Protein AF-A0A5R2MVZ6-F1 (afdb_monomer)

Mean predicted aligned error: 2.54 Å

Radius of gyration: 13.87 Å; Cα contacts (8 Å, |Δi|>4): 234; chains: 1; bounding box: 30×32×35 Å

Foldseek 3Di:
DPPCCVVVVFDEKEFQADPPPDPNSLPDAFAWEDDPPGTATFDKTFFIWCLQPGQWYFHWHADDNVVRNVRIDTDIDGCPDPQKDWPDFDDDPDPRVTTTTMIGGGD

Nearest PDB structures (foldseek):
  4l1f-assembly1_A  TM=9.877E-01  e=6.848E-13  Acidaminococcus fermentans DSM 20731
  5lnx-assembly2_H  TM=9.859E-01  e=9.210E-13  Bacillus subtilis subsp. subtilis str. 168
  5lnx-assembly1_B  TM=9.858E-01  e=1.480E-12  Bacillus subtilis subsp. subtilis str. 168
  3pfd-assembly1_A  TM=9.842E-01  e=3.041E-11  Mycolicibacterium thermoresistibile
  2jif-assembly1_B  TM=9.760E-01  e=6.570E-11  Homo sapiens

pLDDT: mean 96.6, std 2.67, range [78.5, 98.62]

Sequence (107 aa):
YLPPLCSGEHVGALAMSEPGAGSDVVSLKLRADKRNDRYVLNGTKMWITNGPDAETLVVYAKTDPERQSRGITAFIVEKAMPGFSVAQKLDKLGMRGSNTGELVFSD

Structure (mmCIF, N/CA/C/O backbone):
data_AF-A0A5R2MVZ6-F1
#
_entry.id   AF-A0A5R2MVZ6-F1
#
loop_
_atom_site.group_PDB
_atom_site.id
_atom_site.type_symbol
_atom_site.label_atom_id
_atom_site.label_alt_id
_atom_site.label_comp_id
_atom_site.label_asym_id
_atom_site.label_entity_id
_atom_site.label_seq_id
_atom_site.pdbx_PDB_ins_code
_atom_site.Cartn_x
_atom_site.Cartn_y
_atom_site.Cartn_z
_atom_site.occupancy
_atom_site.B_iso_or_equiv
_atom_site.auth_seq_id
_atom_site.auth_comp_id
_atom_site.auth_asym_id
_atom_site.auth_atom_id
_atom_site.pdbx_PDB_model_num
ATOM 1 N N . TYR A 1 1 ? 0.882 -15.620 -0.772 1.00 93.44 1 TYR A N 1
ATOM 2 C CA . TYR A 1 1 ? 1.546 -14.352 -1.138 1.00 93.44 1 TYR A CA 1
ATOM 3 C C . TYR A 1 1 ? 3.037 -14.501 -1.433 1.00 93.44 1 TYR A C 1
ATOM 5 O O . TYR A 1 1 ? 3.438 -14.127 -2.521 1.00 93.44 1 TYR A O 1
ATOM 13 N N . LEU A 1 2 ? 3.870 -15.026 -0.518 1.00 97.06 2 LEU A N 1
ATOM 14 C CA . LEU A 1 2 ? 5.337 -14.905 -0.638 1.00 97.06 2 LEU A CA 1
ATOM 15 C C . LEU A 1 2 ? 5.990 -15.571 -1.867 1.00 97.06 2 LEU A C 1
ATOM 17 O O . LEU A 1 2 ? 6.778 -14.884 -2.504 1.00 97.06 2 LEU A O 1
ATOM 21 N N . PRO A 1 3 ? 5.707 -16.834 -2.250 1.00 98.19 3 PRO A N 1
ATOM 22 C CA . PRO A 1 3 ? 6.441 -17.450 -3.361 1.00 98.19 3 PRO A CA 1
ATOM 23 C C . PRO A 1 3 ? 6.286 -16.710 -4.709 1.00 98.19 3 PRO A C 1
ATOM 25 O O . PRO A 1 3 ? 7.319 -16.405 -5.306 1.00 98.19 3 PRO A O 1
ATOM 28 N N . PRO A 1 4 ? 5.071 -16.302 -5.147 1.00 97.31 4 PRO A N 1
ATOM 29 C CA . PRO A 1 4 ? 4.910 -15.464 -6.342 1.00 97.31 4 PRO A CA 1
ATOM 30 C C . PRO A 1 4 ? 5.646 -14.120 -6.249 1.00 97.31 4 PRO A C 1
ATOM 32 O O . PRO A 1 4 ? 6.330 -13.737 -7.194 1.00 97.31 4 PRO A O 1
ATOM 35 N N . LEU A 1 5 ? 5.597 -13.450 -5.088 1.00 97.94 5 LEU A N 1
ATOM 36 C CA . LEU A 1 5 ? 6.324 -12.193 -4.849 1.00 97.94 5 LEU A CA 1
ATOM 37 C C . LEU A 1 5 ? 7.850 -12.374 -4.919 1.00 97.94 5 LEU A C 1
ATOM 39 O O . LEU A 1 5 ? 8.547 -11.528 -5.468 1.00 97.94 5 LEU A O 1
ATOM 43 N N . CYS A 1 6 ? 8.384 -13.473 -4.379 1.00 98.25 6 CYS A N 1
ATOM 44 C CA . CYS A 1 6 ? 9.816 -13.776 -4.425 1.00 98.25 6 CYS A CA 1
ATOM 45 C C . CYS A 1 6 ? 10.292 -14.158 -5.832 1.00 98.25 6 CYS A C 1
ATOM 47 O O . CYS A 1 6 ? 11.435 -13.878 -6.180 1.00 98.25 6 CYS A O 1
ATOM 49 N N . SER A 1 7 ? 9.434 -14.804 -6.626 1.00 98.31 7 SER A N 1
ATOM 50 C CA . SER A 1 7 ? 9.747 -15.192 -8.008 1.00 98.31 7 SER A CA 1
ATOM 51 C C . SER A 1 7 ? 9.668 -14.033 -9.010 1.00 98.31 7 SER A C 1
ATOM 53 O O . SER A 1 7 ? 10.242 -14.130 -10.091 1.00 98.31 7 SER A O 1
ATOM 55 N N . GLY A 1 8 ? 8.966 -12.948 -8.661 1.00 97.06 8 GLY A N 1
ATOM 56 C CA . GLY A 1 8 ? 8.680 -11.828 -9.560 1.00 97.06 8 GLY A CA 1
ATOM 57 C C . GLY A 1 8 ? 7.463 -12.036 -10.467 1.00 97.06 8 GLY A C 1
ATOM 58 O O . GLY A 1 8 ? 7.161 -11.153 -11.262 1.00 97.06 8 GLY A O 1
ATOM 59 N N . GLU A 1 9 ? 6.753 -13.163 -10.342 1.00 97.69 9 GLU A N 1
ATOM 60 C CA . GLU A 1 9 ? 5.465 -13.389 -11.013 1.00 97.69 9 GLU A CA 1
ATOM 61 C C . GLU A 1 9 ? 4.419 -12.358 -10.570 1.00 97.69 9 GLU A C 1
ATOM 63 O O . GLU A 1 9 ? 3.650 -11.870 -11.391 1.00 97.69 9 GLU A O 1
ATOM 68 N N . HIS A 1 10 ? 4.418 -12.005 -9.279 1.00 97.81 10 HIS A N 1
ATOM 69 C CA . HIS A 1 10 ? 3.590 -10.937 -8.724 1.00 97.81 10 HIS A CA 1
ATOM 70 C C . HIS A 1 10 ? 4.452 -9.764 -8.263 1.00 97.81 10 HIS A C 1
ATOM 72 O O . HIS A 1 10 ? 5.528 -9.936 -7.683 1.00 97.81 10 HIS A O 1
ATOM 78 N N . VAL A 1 11 ? 3.913 -8.564 -8.423 1.00 97.88 11 VAL A N 1
ATOM 79 C CA . VAL A 1 11 ? 4.449 -7.314 -7.909 1.00 97.88 11 VAL A CA 1
ATOM 80 C C . VAL A 1 11 ? 3.727 -6.935 -6.615 1.00 97.88 11 VAL A C 1
ATOM 82 O O . VAL A 1 11 ? 2.502 -6.993 -6.493 1.00 97.88 11 VAL A O 1
ATOM 85 N N . GLY A 1 12 ? 4.514 -6.527 -5.620 1.00 98.12 12 GLY A N 1
ATOM 86 C CA . GLY A 1 12 ? 4.016 -5.996 -4.356 1.00 98.12 12 GLY A CA 1
ATOM 87 C C . GLY A 1 12 ? 3.963 -4.467 -4.333 1.00 98.12 12 GLY A C 1
ATOM 88 O O . GLY A 1 12 ? 4.790 -3.797 -4.960 1.00 98.12 12 GLY A O 1
ATOM 89 N N . ALA A 1 13 ? 3.044 -3.916 -3.539 1.00 98.44 13 ALA A N 1
ATOM 90 C CA . ALA A 1 13 ? 3.029 -2.498 -3.178 1.00 98.44 13 ALA A CA 1
ATOM 91 C C . ALA A 1 13 ? 2.820 -2.286 -1.670 1.00 98.44 13 ALA A C 1
ATOM 93 O O . ALA A 1 13 ? 2.211 -3.103 -0.978 1.00 98.44 13 ALA A O 1
ATOM 94 N N . LEU A 1 14 ? 3.309 -1.152 -1.168 1.00 98.38 14 LEU A N 1
ATOM 95 C CA . LEU A 1 14 ? 3.106 -0.690 0.205 1.00 98.38 14 LEU A CA 1
ATOM 96 C C . LEU A 1 14 ? 2.287 0.602 0.172 1.00 98.38 14 LEU A C 1
ATOM 98 O O . LEU A 1 14 ? 2.741 1.610 -0.367 1.00 98.38 14 LEU A O 1
ATOM 102 N N . ALA A 1 15 ? 1.091 0.580 0.752 1.00 98.06 15 ALA A N 1
ATOM 103 C CA . ALA A 1 15 ? 0.136 1.674 0.702 1.00 98.06 15 ALA A CA 1
ATOM 104 C C . ALA A 1 15 ? -0.069 2.306 2.086 1.00 98.06 15 ALA A C 1
ATOM 106 O O . ALA A 1 15 ? -0.877 1.849 2.898 1.00 98.06 15 ALA A O 1
ATOM 107 N N . MET A 1 16 ? 0.678 3.381 2.348 1.00 96.62 16 MET A N 1
ATOM 108 C CA . MET A 1 16 ? 0.665 4.089 3.632 1.00 96.62 16 MET A CA 1
ATOM 109 C C . MET A 1 16 ? 0.249 5.553 3.480 1.00 96.62 16 MET A C 1
ATOM 111 O O . MET A 1 16 ? -0.716 5.966 4.124 1.00 96.62 16 MET A O 1
ATOM 115 N N . SER A 1 17 ? 0.921 6.296 2.599 1.00 97.44 17 SER A N 1
ATOM 116 C CA . SER A 1 17 ? 0.727 7.736 2.415 1.00 97.44 17 SER A CA 1
ATOM 117 C C . SER A 1 17 ? -0.635 8.110 1.825 1.00 97.44 17 SER A C 1
ATOM 119 O O . SER A 1 17 ? -1.215 7.395 1.005 1.00 97.44 17 SER A O 1
ATOM 121 N N . GLU A 1 18 ? -1.124 9.280 2.223 1.00 97.56 18 GLU A N 1
ATOM 122 C CA . GLU A 1 18 ? -2.384 9.886 1.781 1.00 97.56 18 GLU A CA 1
ATOM 123 C C . GLU A 1 18 ? -2.155 11.356 1.403 1.00 97.56 18 GLU A C 1
ATOM 125 O O . GLU A 1 18 ? -1.150 11.934 1.825 1.00 97.56 18 GLU A O 1
ATOM 130 N N . PRO A 1 19 ? -3.077 12.014 0.669 1.00 93.94 19 PRO A N 1
ATOM 131 C CA . PRO A 1 19 ? -2.920 13.426 0.307 1.00 93.94 19 PRO A CA 1
ATOM 132 C C . PRO A 1 19 ? -2.660 14.354 1.506 1.00 93.94 19 PRO A C 1
ATOM 134 O O . PRO A 1 19 ? -1.926 15.328 1.378 1.00 93.94 19 PRO A O 1
ATOM 137 N N . GLY A 1 20 ? -3.236 14.037 2.673 1.00 92.69 20 GLY A N 1
ATOM 138 C CA . GLY A 1 20 ? -3.054 14.787 3.921 1.00 92.69 20 GLY A CA 1
ATOM 139 C C . GLY A 1 20 ? -2.097 14.154 4.937 1.00 92.69 20 GLY A C 1
ATOM 140 O O . GLY A 1 20 ? -1.940 14.713 6.017 1.00 92.69 20 GLY A O 1
ATOM 141 N N . ALA A 1 21 ? -1.485 13.004 4.632 1.00 94.12 21 ALA A N 1
ATOM 142 C CA . ALA A 1 21 ? -0.637 12.259 5.566 1.00 94.12 21 ALA A CA 1
ATOM 143 C C . ALA A 1 21 ? 0.580 11.666 4.835 1.00 94.12 21 ALA A C 1
ATOM 145 O O . ALA A 1 21 ? 0.517 10.575 4.267 1.00 94.12 21 ALA A O 1
ATOM 146 N N . GLY A 1 22 ? 1.682 12.424 4.826 1.00 91.81 22 GLY A N 1
ATOM 147 C CA . GLY A 1 22 ? 2.974 12.027 4.251 1.00 91.81 22 GLY A CA 1
ATOM 148 C C . GLY A 1 22 ? 4.044 11.851 5.326 1.00 91.81 22 GLY A C 1
ATOM 149 O O . GLY A 1 22 ? 4.405 10.731 5.655 1.00 91.81 22 GLY A O 1
ATOM 150 N N . SER A 1 23 ? 4.530 12.956 5.901 1.00 94.25 23 SER A N 1
ATOM 151 C CA . SER A 1 23 ? 5.475 12.913 7.030 1.00 94.25 23 SER A CA 1
ATOM 152 C C . SER A 1 23 ? 4.789 12.497 8.334 1.00 94.25 23 SER A C 1
ATOM 154 O O . SER A 1 23 ? 5.326 11.693 9.091 1.00 94.25 23 SER A O 1
ATOM 156 N N . ASP A 1 24 ? 3.579 13.014 8.576 1.00 93.19 24 ASP A N 1
ATOM 157 C CA . ASP A 1 24 ? 2.716 12.586 9.679 1.00 93.19 24 ASP A CA 1
ATOM 158 C C . ASP A 1 24 ? 1.789 11.454 9.224 1.00 93.19 24 ASP A C 1
ATOM 160 O O . ASP A 1 24 ? 0.598 11.626 8.966 1.00 93.19 24 ASP A O 1
ATOM 164 N N . VAL A 1 25 ? 2.375 10.270 9.089 1.00 87.00 25 VAL A N 1
ATOM 165 C CA . VAL A 1 25 ? 1.666 9.047 8.692 1.00 87.00 25 VAL A CA 1
ATOM 166 C C . VAL A 1 25 ? 0.633 8.575 9.717 1.00 87.00 25 VAL A C 1
ATOM 168 O O . VAL A 1 25 ? -0.267 7.815 9.373 1.00 87.00 25 VAL A O 1
ATOM 171 N N . VAL A 1 26 ? 0.735 9.000 10.979 1.00 91.56 26 VAL A N 1
ATOM 172 C CA . VAL A 1 26 ? -0.192 8.573 12.040 1.00 91.56 26 VAL A CA 1
ATOM 173 C C . VAL A 1 26 ? -1.565 9.236 11.880 1.00 91.56 26 VAL A C 1
ATOM 175 O O . VAL A 1 26 ? -2.581 8.672 12.301 1.00 91.56 26 VAL A O 1
ATOM 178 N N . SER A 1 27 ? -1.599 10.388 11.208 1.00 93.50 27 SER A N 1
ATOM 179 C CA . SER A 1 27 ? -2.807 11.138 10.853 1.00 93.50 27 SER A CA 1
ATOM 180 C C . SER A 1 27 ? -3.519 10.630 9.592 1.00 93.50 27 SER A C 1
ATOM 182 O O . SER A 1 27 ? -4.434 11.296 9.101 1.00 93.50 27 SER A O 1
ATOM 184 N N . LEU A 1 28 ? -3.137 9.455 9.070 1.00 95.62 28 LEU A N 1
ATOM 185 C CA . LEU A 1 28 ? -3.859 8.790 7.981 1.00 95.62 28 LEU A CA 1
ATOM 186 C C . LEU A 1 28 ? -5.347 8.616 8.334 1.00 95.62 28 LEU A C 1
ATOM 188 O O . LEU A 1 28 ? -5.704 8.420 9.500 1.00 95.62 28 LEU A O 1
ATOM 192 N N . LYS A 1 29 ? -6.216 8.698 7.328 1.00 96.19 29 LYS A N 1
ATOM 193 C CA . LYS A 1 29 ? -7.677 8.730 7.462 1.00 96.19 29 LYS A CA 1
ATOM 194 C C . LYS A 1 29 ? -8.377 7.532 6.844 1.00 96.19 29 LYS A C 1
ATOM 196 O O . LYS A 1 29 ? -9.530 7.300 7.207 1.00 96.19 29 LYS A O 1
ATOM 201 N N . LEU A 1 30 ? -7.731 6.788 5.940 1.00 97.62 30 LEU A N 1
ATOM 202 C CA . LEU A 1 30 ? -8.329 5.586 5.363 1.00 97.62 30 LEU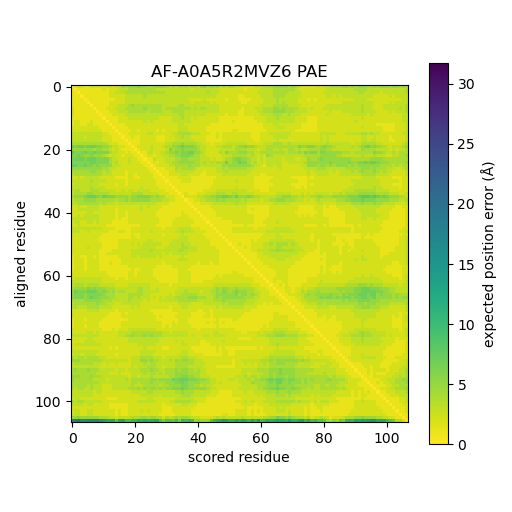 A CA 1
ATOM 203 C C . LEU A 1 30 ? -8.781 4.663 6.495 1.00 97.62 30 LEU A C 1
ATOM 205 O O . LEU A 1 30 ? -7.985 4.283 7.357 1.00 97.62 30 LEU A O 1
ATOM 209 N N . ARG A 1 31 ? -10.072 4.337 6.509 1.00 97.56 31 ARG A N 1
ATOM 210 C CA . ARG A 1 31 ? -10.726 3.646 7.619 1.00 97.56 31 ARG A CA 1
ATOM 211 C C . ARG A 1 31 ? -10.926 2.181 7.276 1.00 97.56 31 ARG A C 1
ATOM 213 O O . ARG A 1 31 ? -11.256 1.864 6.140 1.00 97.56 31 ARG A O 1
ATOM 220 N N . ALA A 1 32 ? -10.750 1.309 8.259 1.00 98.31 32 ALA A N 1
ATOM 221 C CA . ALA A 1 32 ? -11.078 -0.106 8.166 1.00 98.31 32 ALA A CA 1
ATOM 222 C C . ALA A 1 32 ? -12.103 -0.459 9.247 1.00 98.31 32 ALA A C 1
ATOM 224 O O . ALA A 1 32 ? -11.770 -0.570 10.427 1.00 98.31 32 ALA A O 1
ATOM 225 N N . ASP A 1 33 ? -13.353 -0.651 8.838 1.00 97.62 33 ASP A N 1
ATOM 226 C CA . ASP A 1 33 ? -14.451 -0.987 9.738 1.00 97.62 33 ASP A CA 1
ATOM 227 C C . ASP A 1 33 ? -14.671 -2.494 9.798 1.00 97.62 33 ASP A C 1
ATOM 229 O O . ASP A 1 33 ? -14.889 -3.144 8.774 1.00 97.62 33 ASP A O 1
ATOM 233 N N . LYS A 1 34 ? -14.664 -3.061 11.009 1.00 96.94 34 LYS A N 1
ATOM 234 C CA . LYS A 1 34 ? -14.992 -4.475 11.203 1.00 96.94 34 LYS A CA 1
ATOM 235 C C . LYS A 1 34 ? -16.488 -4.692 10.963 1.00 96.94 34 LYS A C 1
ATOM 237 O O . LYS A 1 34 ? -17.330 -4.092 11.630 1.00 96.94 34 LYS A O 1
ATOM 242 N N . ARG A 1 35 ? -16.823 -5.578 10.031 1.00 96.31 35 ARG A N 1
ATOM 243 C CA . ARG A 1 35 ? -18.183 -6.012 9.696 1.00 96.31 35 ARG A CA 1
ATOM 244 C C . ARG A 1 35 ? -18.225 -7.533 9.787 1.00 96.31 35 ARG A C 1
ATOM 246 O O . ARG A 1 35 ? -17.813 -8.213 8.857 1.00 96.31 35 ARG A O 1
ATOM 253 N N . ASN A 1 36 ? -18.725 -8.057 10.904 1.00 96.00 36 ASN A N 1
ATOM 254 C CA . ASN A 1 36 ? -18.756 -9.495 11.187 1.00 96.00 36 ASN A CA 1
ATOM 255 C C . ASN A 1 36 ? -17.354 -10.132 11.097 1.00 96.00 36 ASN A C 1
ATOM 257 O O . ASN A 1 36 ? -16.488 -9.857 11.933 1.00 96.00 36 ASN A O 1
ATOM 261 N N . ASP A 1 37 ? -17.150 -10.970 10.086 1.00 96.06 37 ASP A N 1
ATOM 262 C CA . ASP A 1 37 ? -15.952 -11.744 9.780 1.00 96.06 37 ASP A CA 1
ATOM 263 C C . ASP A 1 37 ? -14.978 -11.027 8.830 1.00 96.06 37 ASP A C 1
ATOM 265 O O . ASP A 1 37 ? -13.887 -11.536 8.585 1.00 96.06 37 ASP A O 1
ATOM 269 N N . ARG A 1 38 ? -15.324 -9.831 8.334 1.00 95.31 38 ARG A N 1
ATOM 270 C CA . ARG A 1 38 ? -14.496 -9.061 7.394 1.00 95.31 38 ARG A CA 1
ATOM 271 C C . ARG A 1 38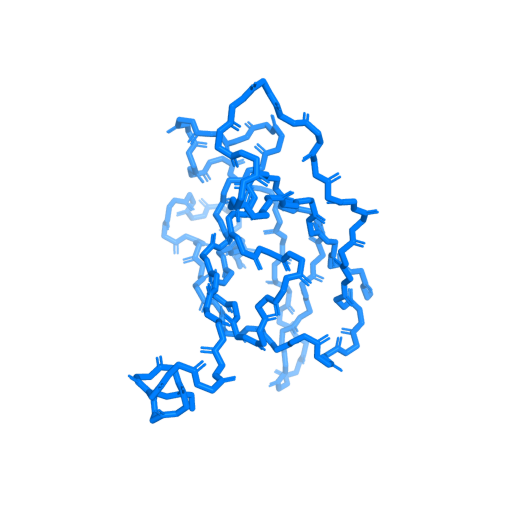 ? -14.234 -7.629 7.851 1.00 95.31 38 ARG A C 1
ATOM 273 O O . ARG A 1 38 ? -14.888 -7.107 8.754 1.00 95.31 38 ARG A O 1
ATOM 280 N N . TYR A 1 39 ? -13.275 -6.983 7.197 1.00 98.00 39 TYR A N 1
ATOM 281 C CA . TYR A 1 39 ? -13.050 -5.543 7.291 1.00 98.00 39 TYR A CA 1
ATOM 282 C C . TYR A 1 39 ? -13.448 -4.878 5.980 1.00 98.00 39 TYR A C 1
ATOM 284 O O . TYR A 1 39 ? -13.186 -5.420 4.911 1.00 98.00 39 TYR A O 1
ATOM 292 N N . VAL A 1 40 ? -14.068 -3.707 6.083 1.00 97.75 40 VAL A N 1
ATOM 293 C CA . VAL A 1 40 ? -14.410 -2.861 4.939 1.00 97.75 40 VAL A CA 1
ATOM 294 C C . VAL A 1 40 ? -13.510 -1.638 4.972 1.00 97.75 40 VAL A C 1
ATOM 296 O O . VAL A 1 40 ? -13.507 -0.903 5.963 1.00 97.75 40 VAL A O 1
ATOM 299 N N . LEU A 1 41 ? -12.723 -1.455 3.915 1.00 98.38 41 LEU A N 1
ATOM 300 C CA . LEU A 1 41 ? -11.786 -0.347 3.787 1.00 98.38 41 LEU A CA 1
ATOM 301 C C . LEU A 1 41 ? -12.423 0.764 2.956 1.00 98.38 41 LEU A C 1
ATOM 303 O O . LEU A 1 41 ? -12.904 0.508 1.859 1.00 98.38 41 LEU A O 1
ATOM 307 N N . ASN A 1 42 ? -12.387 1.991 3.468 1.00 98.25 42 ASN A N 1
ATOM 308 C CA . ASN A 1 42 ? -12.940 3.158 2.791 1.00 98.25 42 ASN A CA 1
ATOM 309 C C . ASN A 1 42 ? -11.972 4.342 2.852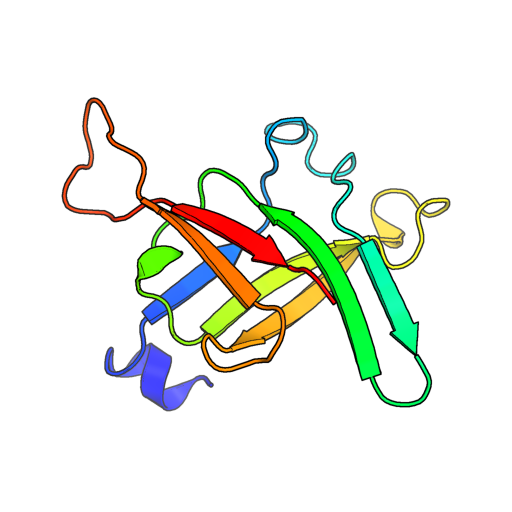 1.00 98.25 42 ASN A C 1
ATOM 311 O O . ASN A 1 42 ? -11.528 4.750 3.932 1.00 98.25 42 ASN A O 1
ATOM 315 N N . GLY A 1 43 ? -11.658 4.902 1.685 1.00 97.69 43 GLY A N 1
ATOM 316 C CA . GLY A 1 43 ? -10.777 6.055 1.529 1.00 97.69 43 GLY A CA 1
ATOM 317 C C . GLY A 1 43 ? -9.825 5.915 0.348 1.00 97.69 43 GLY A C 1
ATOM 318 O O . GLY A 1 43 ? -10.025 5.101 -0.552 1.00 97.69 43 GLY A O 1
ATOM 319 N N . THR A 1 44 ? -8.766 6.720 0.357 1.00 98.06 44 THR A N 1
ATOM 320 C CA . THR A 1 44 ? -7.770 6.730 -0.715 1.00 98.06 44 THR A CA 1
ATOM 321 C C . THR A 1 44 ? -6.353 6.653 -0.172 1.00 98.06 44 THR A C 1
ATOM 323 O O . THR A 1 44 ? -6.078 7.017 0.971 1.00 98.06 44 THR A O 1
ATOM 326 N N . LYS A 1 45 ? -5.441 6.164 -1.010 1.00 98.38 45 LYS A N 1
ATOM 327 C CA . LYS A 1 45 ? -3.993 6.241 -0.804 1.00 98.38 45 LYS A CA 1
ATOM 328 C C . LYS A 1 45 ? -3.367 6.965 -1.979 1.00 98.38 45 LYS A C 1
ATOM 330 O O . LYS A 1 45 ? -3.838 6.847 -3.105 1.00 98.38 45 LYS A O 1
ATOM 335 N N . MET A 1 46 ? -2.293 7.695 -1.719 1.00 97.81 46 MET A N 1
ATOM 336 C CA . MET A 1 46 ? -1.634 8.531 -2.715 1.00 97.81 46 MET A CA 1
ATOM 337 C C . MET A 1 46 ? -0.135 8.254 -2.722 1.00 97.81 46 MET A C 1
ATOM 339 O O . MET A 1 46 ? 0.453 7.977 -1.679 1.00 97.81 46 MET A O 1
ATOM 343 N N . TRP A 1 47 ? 0.481 8.379 -3.898 1.00 97.25 47 TRP A N 1
ATOM 344 C CA . TRP A 1 47 ? 1.915 8.159 -4.113 1.00 97.25 47 TRP A CA 1
ATOM 345 C C . TRP A 1 47 ? 2.347 6.696 -3.959 1.00 97.25 47 TRP A C 1
ATOM 347 O O . TRP A 1 47 ? 3.468 6.417 -3.537 1.00 97.25 47 TRP A O 1
ATOM 357 N N . ILE A 1 48 ? 1.479 5.744 -4.317 1.00 98.44 48 ILE A N 1
ATOM 358 C CA . ILE A 1 48 ? 1.778 4.326 -4.105 1.00 98.44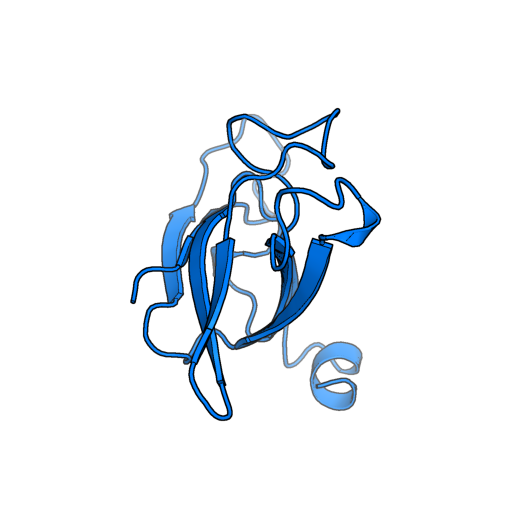 48 ILE A CA 1
ATOM 359 C C . ILE A 1 48 ? 2.595 3.771 -5.263 1.00 98.44 48 ILE A C 1
ATOM 361 O O . ILE A 1 48 ? 2.082 3.551 -6.363 1.00 98.44 48 ILE A O 1
ATOM 365 N N . THR A 1 49 ? 3.883 3.553 -5.005 1.00 98.50 49 THR A N 1
ATOM 366 C CA . THR A 1 49 ? 4.800 2.858 -5.913 1.00 98.50 49 THR A CA 1
ATOM 367 C C . THR A 1 49 ? 4.282 1.459 -6.221 1.00 98.50 49 THR A C 1
ATOM 369 O O . THR A 1 49 ? 3.850 0.743 -5.321 1.00 98.50 49 THR A O 1
ATOM 372 N N . ASN A 1 50 ? 4.309 1.098 -7.502 1.00 98.06 50 ASN A N 1
ATOM 373 C CA . ASN A 1 50 ? 3.726 -0.109 -8.087 1.00 98.06 50 ASN A CA 1
ATOM 374 C C . ASN A 1 50 ? 2.205 -0.236 -7.929 1.00 98.06 50 ASN A C 1
ATOM 376 O O . ASN A 1 50 ? 1.644 -1.213 -8.402 1.00 98.06 50 ASN A O 1
ATOM 380 N N . GLY A 1 51 ? 1.513 0.733 -7.318 1.00 97.62 51 GLY A N 1
ATOM 381 C CA . GLY A 1 51 ? 0.071 0.660 -7.060 1.00 97.62 51 GLY A CA 1
ATOM 382 C C . GLY A 1 51 ? -0.786 0.278 -8.281 1.00 97.62 51 GLY A C 1
ATOM 383 O O . GLY A 1 51 ? -1.664 -0.565 -8.130 1.00 97.62 51 GLY A O 1
ATOM 384 N N . PRO A 1 52 ? -0.529 0.827 -9.487 1.00 97.38 52 PRO A N 1
ATOM 385 C CA . PRO A 1 52 ? -1.257 0.438 -10.700 1.00 97.38 52 PRO A CA 1
ATOM 386 C C . PRO A 1 52 ? -1.074 -1.029 -11.129 1.00 97.38 52 PRO A C 1
ATOM 388 O O . PRO A 1 52 ? -1.974 -1.628 -11.729 1.00 97.38 52 PRO A O 1
ATOM 391 N N . ASP A 1 53 ? 0.082 -1.612 -10.822 1.00 97.12 53 ASP A N 1
ATOM 392 C CA . ASP A 1 53 ? 0.495 -2.916 -11.343 1.00 97.12 53 ASP A CA 1
ATOM 393 C C . ASP A 1 53 ? 0.356 -4.032 -10.305 1.00 97.12 53 ASP A C 1
ATOM 395 O O . ASP A 1 53 ? 0.042 -5.149 -10.685 1.00 97.12 53 ASP A O 1
ATOM 399 N N . ALA A 1 54 ? 0.513 -3.729 -9.014 1.00 98.00 54 ALA A N 1
ATOM 400 C CA . ALA A 1 54 ? 0.633 -4.715 -7.946 1.00 98.00 54 ALA A CA 1
ATOM 401 C C . ALA A 1 54 ? -0.590 -5.630 -7.787 1.00 98.00 54 ALA A C 1
ATOM 403 O O . ALA A 1 54 ? -1.727 -5.173 -7.665 1.00 98.00 54 ALA A O 1
ATOM 404 N N . GLU A 1 55 ? -0.332 -6.932 -7.680 1.00 98.12 55 GLU A N 1
ATOM 405 C CA . GLU A 1 55 ? -1.322 -7.963 -7.366 1.00 98.12 55 GLU A CA 1
ATOM 406 C C . GLU A 1 55 ? -1.578 -8.061 -5.860 1.00 98.12 55 GLU A C 1
ATOM 408 O O . GLU A 1 55 ? -2.669 -8.441 -5.440 1.00 98.12 55 GLU A O 1
ATOM 413 N N . THR A 1 56 ? -0.578 -7.734 -5.035 1.00 97.81 56 THR A N 1
ATOM 414 C CA . THR A 1 56 ? -0.651 -7.818 -3.569 1.00 97.81 56 THR A CA 1
ATOM 415 C C . THR A 1 56 ? -0.176 -6.517 -2.932 1.00 97.81 56 THR A C 1
ATOM 417 O O . THR A 1 56 ? 0.963 -6.091 -3.119 1.00 97.81 56 THR A O 1
ATOM 420 N N . LEU A 1 57 ? -1.035 -5.896 -2.129 1.00 98.50 57 LEU A N 1
ATOM 421 C CA . LEU A 1 57 ? -0.765 -4.620 -1.481 1.00 98.50 57 LEU A CA 1
ATOM 422 C C . LEU A 1 57 ? -0.819 -4.768 0.038 1.00 98.50 57 LEU A C 1
ATOM 424 O O . LEU A 1 57 ? -1.778 -5.315 0.575 1.00 98.50 57 LEU A O 1
ATOM 428 N N . VAL A 1 58 ? 0.178 -4.230 0.738 1.00 98.62 58 VAL A N 1
ATOM 429 C CA . VAL A 1 58 ? 0.102 -4.017 2.189 1.00 98.62 58 VAL A CA 1
ATOM 430 C C . VAL A 1 58 ? -0.473 -2.627 2.432 1.00 98.62 58 VAL A C 1
ATOM 432 O O . VAL A 1 58 ? 0.187 -1.629 2.149 1.00 98.62 58 VAL A O 1
ATOM 435 N N . VAL A 1 59 ? -1.698 -2.547 2.945 1.00 98.50 59 VAL A N 1
ATOM 436 C CA . VAL A 1 59 ? -2.446 -1.299 3.135 1.00 98.50 59 VAL A CA 1
ATOM 437 C C . VAL A 1 59 ? -2.572 -0.977 4.618 1.00 98.50 59 VAL A C 1
ATOM 439 O O . VAL A 1 59 ? -3.051 -1.796 5.399 1.00 98.50 59 VAL A O 1
ATOM 442 N N . TYR A 1 60 ? -2.177 0.233 5.009 1.00 98.38 60 TYR A N 1
ATOM 443 C CA . TYR A 1 60 ? -2.356 0.729 6.374 1.00 98.38 60 TYR A CA 1
ATOM 444 C C . TYR A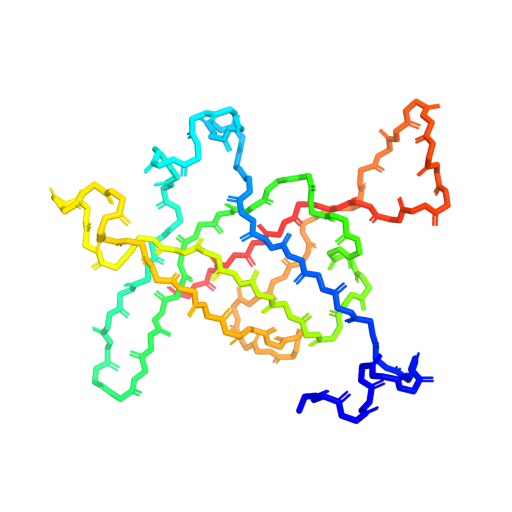 1 60 ? -3.657 1.516 6.496 1.00 98.38 60 TYR A C 1
ATOM 446 O O . TYR A 1 60 ? -3.866 2.495 5.776 1.00 98.38 60 TYR A O 1
ATOM 454 N N . ALA A 1 61 ? -4.498 1.117 7.445 1.00 98.19 61 ALA A N 1
ATOM 455 C CA . ALA A 1 61 ? -5.798 1.726 7.692 1.00 98.19 61 ALA A CA 1
ATOM 456 C C . ALA A 1 61 ? -6.041 1.943 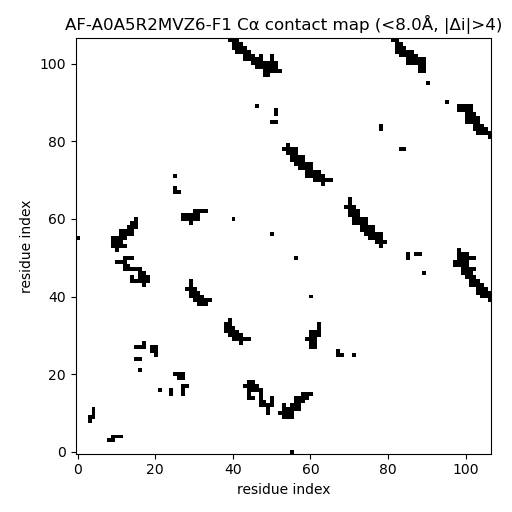9.190 1.00 98.19 61 ALA A C 1
ATOM 458 O O . ALA A 1 61 ? -5.563 1.181 10.033 1.00 98.19 61 ALA A O 1
ATOM 459 N N . LYS A 1 62 ? -6.830 2.962 9.525 1.00 97.81 62 LYS A N 1
ATOM 460 C CA . LYS A 1 62 ? -7.329 3.221 10.876 1.00 97.81 62 LYS A CA 1
ATOM 461 C C . LYS A 1 62 ? -8.472 2.266 11.201 1.00 97.81 62 LYS A C 1
ATOM 463 O O . LYS A 1 62 ? -9.561 2.383 10.646 1.00 97.81 62 LYS A O 1
ATOM 468 N N . THR A 1 63 ? -8.230 1.358 12.137 1.00 97.94 63 THR A N 1
ATOM 469 C CA . THR A 1 63 ? -9.267 0.521 12.759 1.00 97.94 63 THR A CA 1
ATOM 470 C C . THR A 1 63 ? -9.818 1.141 14.039 1.00 97.94 63 THR A C 1
ATOM 472 O O . THR A 1 63 ? -10.933 0.826 14.437 1.00 97.94 63 THR A O 1
ATOM 475 N N . ASP A 1 64 ? -9.043 2.015 14.689 1.00 96.44 64 ASP A N 1
ATOM 476 C CA . ASP A 1 64 ? -9.443 2.732 15.902 1.00 96.44 64 ASP A CA 1
ATOM 477 C C . ASP A 1 64 ? -8.886 4.173 15.875 1.00 96.44 64 ASP A C 1
ATOM 479 O O . ASP A 1 64 ? -7.691 4.390 16.097 1.00 96.44 64 ASP A O 1
ATOM 483 N N . PRO A 1 65 ? -9.708 5.186 15.554 1.00 91.25 65 PRO A N 1
ATOM 484 C CA . PRO A 1 65 ? -9.247 6.569 15.467 1.00 91.25 65 PRO A CA 1
ATOM 485 C C . PRO A 1 65 ? -8.670 7.132 16.766 1.00 91.25 65 PRO A C 1
ATOM 487 O O . PRO A 1 65 ? -7.658 7.840 16.705 1.00 91.25 65 PRO A O 1
ATOM 490 N N . GLU A 1 66 ? -9.240 6.746 17.908 1.00 94.00 66 GLU A N 1
ATOM 491 C CA . GLU A 1 66 ? -8.916 7.272 19.239 1.00 94.00 66 GLU A CA 1
ATOM 492 C C . GLU A 1 66 ? -7.545 6.794 19.731 1.00 94.00 66 GLU A C 1
ATOM 494 O O . GLU A 1 66 ? -6.858 7.473 20.494 1.00 94.00 66 GLU A O 1
ATOM 499 N N . ARG A 1 67 ? -7.081 5.636 19.247 1.00 94.75 67 ARG A N 1
ATOM 500 C CA . ARG A 1 67 ? -5.812 5.026 19.681 1.00 94.75 67 ARG A CA 1
ATOM 501 C C . ARG A 1 67 ? -4.574 5.520 18.931 1.00 94.75 67 ARG A C 1
ATOM 503 O O . ARG A 1 67 ? -3.509 4.911 19.055 1.00 94.75 67 ARG A O 1
ATOM 510 N N . GLN A 1 68 ? -4.681 6.620 18.179 1.00 90.69 68 GLN A N 1
ATOM 511 C CA . GLN A 1 68 ? -3.568 7.231 17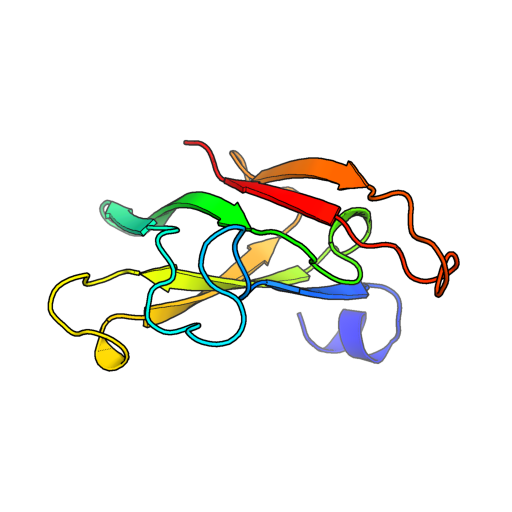.437 1.00 90.69 68 GLN A CA 1
ATOM 512 C C . GLN A 1 68 ? -2.809 6.181 16.601 1.00 90.69 68 GLN A C 1
ATOM 514 O O . GLN A 1 68 ? -3.440 5.479 15.810 1.00 90.69 68 GLN A O 1
ATOM 519 N N . SER A 1 69 ? -1.491 6.039 16.782 1.00 93.06 69 SER A N 1
ATOM 520 C CA . SER A 1 69 ? -0.650 5.064 16.073 1.00 93.06 69 SER A CA 1
ATOM 521 C C . SER A 1 69 ? -0.978 3.611 16.415 1.00 93.06 69 SER A C 1
ATOM 523 O O . SER A 1 69 ? -0.839 2.737 15.565 1.00 93.06 69 SER A O 1
ATOM 525 N N . ARG A 1 70 ? -1.478 3.340 17.628 1.00 96.12 70 ARG A N 1
ATOM 526 C CA . ARG A 1 70 ? -1.917 1.996 18.051 1.00 96.12 70 ARG A CA 1
ATOM 527 C C . ARG A 1 70 ? -3.273 1.602 17.467 1.00 96.12 70 ARG A C 1
ATOM 529 O O . ARG A 1 70 ? -3.710 0.474 17.664 1.00 96.12 70 ARG A O 1
ATOM 536 N N . GLY A 1 71 ? -3.945 2.536 16.803 1.00 96.81 71 GLY A N 1
ATOM 537 C CA . GLY 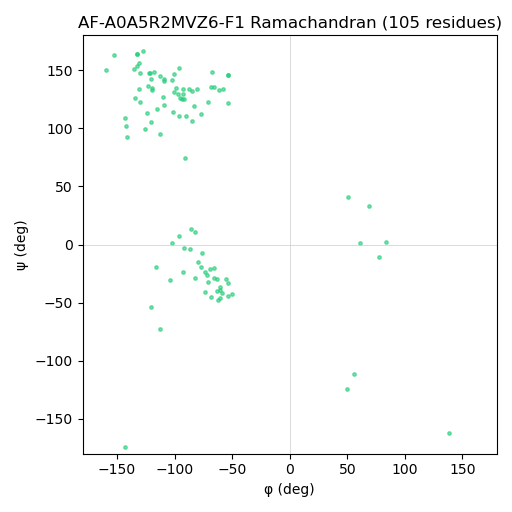A 1 71 ? -5.209 2.318 16.114 1.00 96.81 71 GLY A CA 1
ATOM 538 C C . GLY A 1 71 ? -5.070 2.031 14.622 1.00 96.81 71 GLY A C 1
ATOM 539 O O . GLY A 1 71 ? -6.077 2.008 13.913 1.00 96.81 71 GLY A O 1
ATOM 540 N N . ILE A 1 72 ? -3.838 1.852 14.140 1.00 98.00 72 ILE A N 1
ATOM 541 C CA . ILE A 1 72 ? -3.529 1.552 12.745 1.00 98.00 72 ILE A CA 1
ATOM 542 C C . ILE A 1 72 ? -3.266 0.054 12.612 1.00 98.00 72 ILE A C 1
ATOM 544 O O . ILE A 1 72 ? -2.473 -0.516 13.360 1.00 98.00 72 ILE A O 1
ATOM 548 N N . THR A 1 73 ? -3.906 -0.562 11.624 1.00 98.25 73 THR A N 1
ATOM 549 C CA . THR A 1 73 ? -3.745 -1.976 11.284 1.00 98.25 73 THR A CA 1
ATOM 550 C C . THR A 1 73 ? -3.259 -2.098 9.842 1.00 98.25 73 THR A C 1
ATOM 552 O O . THR A 1 73 ? -3.666 -1.323 8.973 1.00 98.25 73 THR A O 1
ATOM 555 N N . ALA A 1 74 ? -2.370 -3.061 9.596 1.00 98.31 74 ALA A N 1
ATOM 556 C CA . ALA A 1 74 ? -1.928 -3.425 8.257 1.00 98.31 74 ALA A CA 1
ATOM 557 C C . ALA A 1 74 ? -2.800 -4.559 7.707 1.00 98.31 74 ALA A C 1
ATOM 559 O O . ALA A 1 74 ? -3.048 -5.552 8.392 1.00 98.31 74 ALA A O 1
ATOM 560 N N . PHE A 1 75 ? -3.229 -4.414 6.459 1.00 98.50 75 PHE A N 1
ATOM 561 C CA . PHE A 1 75 ? -4.050 -5.373 5.732 1.00 98.50 75 PHE A CA 1
ATOM 562 C C . PHE A 1 75 ? -3.328 -5.814 4.469 1.00 98.50 75 PHE A C 1
ATOM 564 O O . PHE A 1 75 ? -2.615 -5.022 3.857 1.00 98.50 75 PHE A O 1
ATOM 571 N N . ILE A 1 76 ? -3.543 -7.060 4.059 1.00 98.38 76 ILE A N 1
ATOM 572 C CA . ILE A 1 76 ? -3.225 -7.479 2.696 1.00 98.38 76 ILE A CA 1
ATOM 573 C C . ILE A 1 76 ? -4.485 -7.277 1.856 1.00 98.38 76 ILE A C 1
ATOM 575 O O . ILE A 1 76 ? -5.545 -7.782 2.221 1.00 98.38 76 ILE A O 1
ATOM 579 N N . VAL A 1 77 ? -4.360 -6.531 0.761 1.00 98.19 77 VAL A N 1
ATOM 580 C CA . VAL A 1 77 ? -5.414 -6.328 -0.239 1.00 98.19 77 VAL A CA 1
ATOM 581 C C . VAL A 1 77 ? -4.920 -6.849 -1.580 1.00 98.19 77 VAL A C 1
ATOM 583 O O . VAL A 1 77 ? -3.786 -6.577 -1.977 1.00 98.19 77 VAL A O 1
ATOM 586 N N . GLU A 1 78 ? -5.766 -7.603 -2.274 1.00 97.75 78 GLU A N 1
ATOM 587 C CA . GLU A 1 78 ? -5.484 -8.101 -3.618 1.00 97.75 78 GLU A CA 1
ATOM 588 C C . GLU A 1 78 ? -6.190 -7.246 -4.666 1.00 97.75 78 GLU A C 1
ATOM 590 O O . GLU A 1 78 ? -7.308 -6.777 -4.454 1.00 97.75 78 GLU A O 1
ATOM 595 N N . LYS A 1 79 ? -5.562 -7.095 -5.835 1.00 95.81 79 LYS A N 1
ATOM 596 C CA . LYS A 1 79 ? -6.081 -6.275 -6.942 1.00 95.81 79 LYS A CA 1
ATOM 597 C C . LYS A 1 79 ? -7.498 -6.650 -7.392 1.00 95.81 79 LYS A C 1
ATOM 599 O O . LYS A 1 79 ? -8.225 -5.795 -7.885 1.00 95.81 79 LYS A O 1
ATOM 604 N N . ALA A 1 80 ? -7.880 -7.917 -7.241 1.00 95.81 80 ALA A N 1
ATOM 605 C CA . ALA A 1 80 ? -9.189 -8.429 -7.639 1.00 95.81 80 ALA A CA 1
ATOM 606 C C . ALA A 1 80 ? -10.281 -8.261 -6.564 1.00 95.81 80 ALA A C 1
ATOM 608 O O . ALA A 1 80 ? -11.431 -8.623 -6.814 1.00 95.81 80 ALA A O 1
ATOM 609 N N . MET A 1 81 ? -9.950 -7.754 -5.369 1.00 97.44 81 MET A N 1
ATOM 610 C CA . MET A 1 81 ? -10.942 -7.570 -4.310 1.00 97.44 81 MET A CA 1
ATOM 611 C C . MET A 1 81 ? -11.982 -6.508 -4.710 1.00 97.44 81 MET A C 1
ATOM 613 O O . MET A 1 81 ? -11.603 -5.440 -5.197 1.00 97.44 81 MET A O 1
ATOM 617 N N . PRO A 1 82 ? -13.286 -6.761 -4.484 1.00 97.12 82 PRO A N 1
ATOM 618 C CA . PRO A 1 82 ? -14.327 -5.758 -4.688 1.00 97.12 82 PRO A CA 1
ATOM 619 C C . PRO A 1 82 ? -14.039 -4.462 -3.921 1.00 97.12 82 PRO A C 1
ATOM 621 O O . PRO A 1 82 ? -13.442 -4.486 -2.846 1.00 97.12 82 PRO A O 1
ATOM 624 N N . GLY A 1 83 ? -14.436 -3.331 -4.502 1.00 97.06 83 GLY A N 1
ATOM 625 C CA . GLY A 1 83 ? -14.241 -2.004 -3.913 1.00 97.06 83 GLY A CA 1
ATOM 626 C C . GLY A 1 83 ? -12.818 -1.441 -4.028 1.00 97.06 83 GLY A C 1
ATOM 627 O O . GLY A 1 83 ? -12.624 -0.249 -3.792 1.00 97.06 83 GLY A O 1
ATOM 628 N N . PHE A 1 84 ? -11.824 -2.237 -4.438 1.00 98.12 84 PHE A N 1
ATOM 629 C CA . PHE A 1 84 ? -10.479 -1.746 -4.745 1.00 98.12 84 PHE A CA 1
ATOM 630 C C . PHE A 1 84 ? -10.368 -1.279 -6.201 1.00 98.12 84 PHE A C 1
ATOM 632 O O . PHE A 1 84 ? -10.776 -1.971 -7.133 1.00 98.12 84 PHE A O 1
ATOM 639 N N . SER A 1 85 ? -9.766 -0.109 -6.415 1.00 97.88 85 SER A N 1
ATOM 640 C CA . SER A 1 85 ? -9.420 0.369 -7.754 1.00 97.88 85 SER A CA 1
ATOM 641 C C . SER A 1 85 ? -8.223 1.319 -7.744 1.00 97.88 85 SER A C 1
ATOM 643 O O . SER A 1 85 ? -7.829 1.871 -6.717 1.00 97.88 85 SER A O 1
ATOM 645 N N . VAL A 1 86 ? -7.634 1.517 -8.922 1.00 97.88 86 VAL A N 1
ATOM 646 C CA . VAL A 1 86 ? -6.581 2.508 -9.161 1.00 97.88 86 VAL A CA 1
ATOM 647 C C . VAL A 1 86 ? -7.244 3.695 -9.851 1.00 97.88 86 VAL A C 1
ATOM 649 O O . VAL A 1 86 ? -7.703 3.553 -10.982 1.00 97.88 86 VAL A O 1
ATOM 652 N N . ALA A 1 87 ? -7.305 4.855 -9.193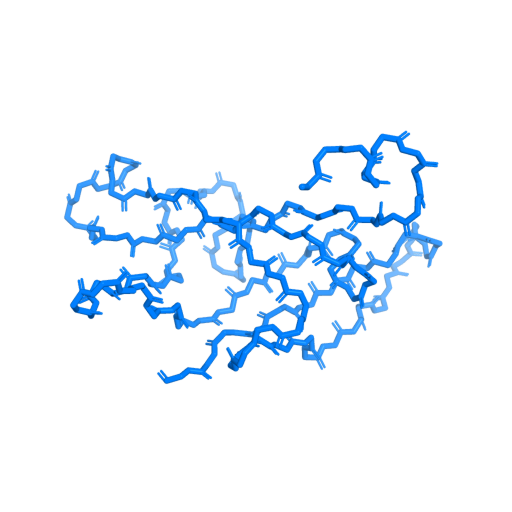 1.00 96.94 87 ALA A N 1
ATOM 653 C CA . ALA A 1 87 ? -7.927 6.045 -9.781 1.00 96.94 87 ALA A CA 1
ATOM 654 C C . ALA A 1 87 ? -7.113 6.576 -10.962 1.00 96.94 87 ALA A C 1
ATOM 656 O O . ALA A 1 87 ? -7.659 6.915 -12.009 1.00 96.94 87 ALA A O 1
ATOM 657 N N . GLN A 1 88 ? -5.794 6.652 -10.788 1.00 96.69 88 GLN A N 1
ATOM 658 C CA . GLN A 1 88 ? -4.886 7.157 -11.809 1.00 96.69 88 GLN A CA 1
ATOM 659 C C . GLN A 1 88 ? -3.452 6.692 -11.570 1.00 96.69 88 GLN A C 1
ATOM 661 O O . GLN A 1 88 ? -3.003 6.539 -10.431 1.00 96.69 88 GLN A O 1
ATOM 666 N N . LYS A 1 89 ? -2.709 6.539 -12.669 1.00 96.56 89 LYS A N 1
ATOM 667 C CA . LYS A 1 89 ? -1.245 6.560 -12.667 1.00 96.56 89 LYS A CA 1
ATOM 668 C C . LYS A 1 89 ? -0.788 8.016 -12.748 1.00 96.56 89 LYS A C 1
ATOM 670 O O . LYS A 1 89 ? -1.234 8.759 -13.614 1.00 96.56 89 LYS A O 1
ATOM 675 N N . LEU A 1 90 ? 0.150 8.394 -11.890 1.00 96.94 90 LEU A N 1
ATOM 676 C CA . LEU A 1 90 ? 0.673 9.752 -11.809 1.00 96.94 90 LEU A CA 1
ATOM 677 C C . LEU A 1 90 ? 1.724 10.010 -12.894 1.00 96.94 90 LEU A C 1
ATOM 679 O O . LEU A 1 90 ? 2.655 9.212 -13.070 1.00 96.94 90 LEU A O 1
ATOM 683 N N . ASP A 1 91 ? 1.606 11.152 -13.574 1.00 96.75 91 ASP A N 1
ATOM 684 C CA . ASP A 1 91 ? 2.655 11.675 -14.447 1.00 96.75 91 ASP A CA 1
ATOM 685 C C . ASP A 1 91 ? 3.689 12.432 -13.606 1.00 96.75 91 ASP A C 1
ATOM 687 O O . ASP A 1 91 ? 3.365 13.370 -12.878 1.00 96.75 91 ASP A O 1
ATOM 691 N N . LYS A 1 92 ? 4.939 11.967 -13.645 1.00 96.88 92 LYS A N 1
ATOM 692 C CA . LYS A 1 92 ? 6.005 12.419 -12.743 1.00 96.88 92 LYS A CA 1
ATOM 693 C C . LYS A 1 92 ? 7.138 13.083 -13.514 1.00 96.88 92 LYS A C 1
ATOM 695 O O . LYS A 1 92 ? 7.486 12.647 -14.613 1.00 96.88 92 LYS A O 1
ATOM 700 N N . LEU A 1 93 ? 7.789 14.055 -12.872 1.00 97.69 93 LEU A N 1
ATOM 701 C CA . LEU A 1 93 ? 8.999 14.719 -13.375 1.00 97.69 93 LEU A CA 1
ATOM 702 C C . LEU A 1 93 ? 10.109 13.714 -13.743 1.00 97.69 93 LEU A C 1
ATOM 704 O O . LEU A 1 93 ? 10.730 13.824 -14.794 1.00 97.69 93 LEU A O 1
ATOM 708 N N . GLY A 1 94 ? 10.338 12.719 -12.882 1.00 95.94 94 GLY A N 1
ATOM 709 C CA . GLY A 1 94 ? 11.343 11.665 -13.043 1.00 95.94 94 GLY A CA 1
ATOM 710 C C . GLY A 1 94 ? 10.835 10.318 -12.526 1.00 95.94 94 GLY A C 1
ATOM 711 O O . GLY A 1 94 ? 9.664 10.188 -12.169 1.00 95.94 94 GLY A O 1
ATOM 712 N N . MET A 1 95 ? 11.699 9.293 -12.508 1.00 95.31 95 MET A N 1
ATOM 713 C CA . MET A 1 95 ? 11.313 7.917 -12.130 1.00 95.31 95 MET A CA 1
ATOM 714 C C . MET A 1 95 ? 10.075 7.415 -12.893 1.00 95.31 95 MET A C 1
ATOM 716 O O . MET A 1 95 ? 9.184 6.771 -12.344 1.00 95.31 95 MET A O 1
ATOM 720 N N . ARG A 1 96 ? 10.018 7.727 -14.194 1.00 95.69 96 ARG A N 1
ATOM 721 C CA . ARG A 1 96 ? 8.866 7.443 -15.065 1.00 95.69 96 ARG A CA 1
ATOM 722 C C . ARG A 1 96 ? 8.664 5.947 -15.342 1.00 95.69 96 ARG A C 1
ATOM 724 O O . ARG A 1 96 ? 7.556 5.555 -15.690 1.00 95.69 96 ARG A O 1
ATOM 731 N N . GLY A 1 97 ? 9.710 5.132 -15.166 1.00 95.44 97 GLY A N 1
ATOM 732 C CA . GLY A 1 97 ? 9.648 3.667 -15.269 1.00 95.44 97 GLY A CA 1
ATOM 733 C C . GLY A 1 97 ? 9.081 2.971 -14.028 1.00 95.44 97 GLY A C 1
ATOM 734 O O . GLY A 1 97 ? 8.696 1.814 -14.108 1.00 95.44 97 GLY A O 1
ATOM 735 N N . SER A 1 98 ? 8.994 3.668 -12.892 1.00 96.50 98 SER A N 1
ATOM 736 C CA . SER A 1 98 ? 8.310 3.170 -11.701 1.00 96.50 98 SER A CA 1
ATOM 737 C C . SER A 1 98 ? 6.897 3.729 -11.710 1.00 96.50 98 SER A C 1
ATOM 739 O O . SER A 1 98 ? 6.709 4.938 -11.575 1.00 96.50 98 SER A O 1
ATOM 741 N N . ASN A 1 99 ? 5.887 2.893 -11.925 1.00 97.50 99 ASN A N 1
ATOM 742 C CA . ASN A 1 99 ? 4.508 3.360 -11.879 1.00 97.50 99 ASN A CA 1
ATOM 743 C C . ASN A 1 99 ? 4.145 3.746 -10.440 1.00 97.50 99 ASN A C 1
ATOM 745 O O . ASN A 1 99 ? 4.467 3.051 -9.481 1.00 97.50 99 ASN A O 1
ATOM 749 N N . THR A 1 100 ? 3.480 4.886 -10.288 1.00 98.25 100 THR A N 1
ATOM 750 C CA . THR A 1 100 ? 2.999 5.378 -8.994 1.00 98.25 100 THR A CA 1
ATOM 751 C C . THR A 1 100 ? 1.551 5.768 -9.185 1.00 98.25 100 THR A C 1
ATOM 753 O O . THR A 1 100 ? 1.245 6.415 -10.188 1.00 98.25 100 THR A O 1
ATOM 756 N N . GLY A 1 101 ? 0.677 5.366 -8.271 1.00 97.69 101 GLY A N 1
ATOM 757 C CA . GLY A 1 101 ? -0.755 5.578 -8.429 1.00 97.69 101 GLY A CA 1
ATOM 758 C C . GLY A 1 101 ? -1.443 6.143 -7.201 1.00 97.69 101 GLY A C 1
ATOM 759 O O . GLY A 1 101 ? -0.915 6.113 -6.085 1.00 97.69 101 GLY A O 1
ATOM 760 N N . GLU A 1 102 ? -2.645 6.636 -7.456 1.00 98.12 102 GLU A N 1
ATOM 761 C CA . GLU A 1 102 ? -3.676 6.861 -6.454 1.00 98.12 102 GLU A CA 1
ATOM 762 C C . GLU A 1 102 ? -4.574 5.623 -6.388 1.00 98.12 102 GLU A C 1
ATOM 764 O O . GLU A 1 102 ? -5.045 5.131 -7.417 1.00 98.12 102 GLU A O 1
ATOM 769 N N . LEU A 1 103 ? -4.785 5.110 -5.180 1.00 98.38 103 LEU A N 1
ATOM 770 C CA . LEU A 1 103 ? -5.608 3.935 -4.918 1.00 98.38 103 LEU A CA 1
ATOM 771 C C . LEU A 1 103 ? -6.890 4.355 -4.218 1.00 98.38 103 LEU A C 1
ATOM 773 O O . LEU A 1 103 ? -6.858 5.214 -3.335 1.00 98.38 103 LEU A O 1
ATOM 777 N N . VAL A 1 104 ? -7.991 3.706 -4.568 1.00 98.25 104 VAL A N 1
ATOM 778 C CA . VAL A 1 104 ? -9.316 3.956 -4.010 1.00 98.25 104 VAL A CA 1
ATOM 779 C C . VAL A 1 104 ? -9.859 2.662 -3.429 1.00 98.25 104 VAL A C 1
ATOM 781 O O . VAL A 1 104 ? -9.760 1.599 -4.041 1.00 98.25 104 VAL A O 1
ATOM 784 N N . PHE A 1 105 ? -10.440 2.788 -2.243 1.00 98.19 105 PHE A N 1
ATOM 785 C CA . PHE A 1 105 ? -11.142 1.740 -1.522 1.00 98.19 105 PHE A CA 1
ATOM 786 C C . PHE A 1 105 ? -12.540 2.286 -1.244 1.00 98.19 105 PHE A C 1
ATOM 788 O O . PHE A 1 105 ? -12.672 3.295 -0.546 1.00 98.19 105 PHE A O 1
ATOM 795 N N . SER A 1 106 ? -13.553 1.694 -1.867 1.00 94.62 106 SER A N 1
ATOM 796 C CA . SER A 1 106 ? -14.934 2.165 -1.802 1.00 94.62 106 SER A CA 1
ATOM 797 C C . SER A 1 106 ? -15.885 0.979 -1.774 1.00 94.62 106 SER A C 1
ATOM 799 O O . SER A 1 106 ? -16.073 0.327 -2.800 1.00 94.62 106 SER A O 1
ATOM 801 N N . ASP A 1 107 ? -16.502 0.760 -0.617 1.00 78.50 107 ASP A N 1
ATOM 802 C CA . ASP A 1 107 ? -17.552 -0.240 -0.371 1.00 78.50 107 ASP A CA 1
ATOM 803 C C . ASP A 1 107 ? -18.604 0.324 0.600 1.00 78.50 107 ASP A C 1
ATOM 805 O O . ASP A 1 107 ? -18.206 0.868 1.665 1.00 78.50 107 ASP A O 1
#

Solvent-accessible surface area (backbone atoms only — not comparable to full-atom values): 5969 Å² total; per-residue (Å²): 117,63,70,47,46,74,70,61,82,35,45,64,24,63,39,64,35,28,96,89,6,67,92,55,53,64,67,48,73,28,30,33,47,81,53,94,96,45,71,49,48,41,44,57,34,35,77,17,49,32,46,74,73,24,47,40,29,44,36,53,23,32,63,33,79,90,51,47,69,80,12,53,44,80,41,84,47,46,62,86,42,84,42,51,47,64,78,43,74,65,91,58,100,59,69,74,89,57,50,28,10,32,36,37,30,53,121

Secondary structure (DSSP, 8-state):
-HHHHHHTSS-EEEE--BTTBSS-GGG---EEEEETTEEEEEEEEEEEETTTT-SEEEEEEES-STTGGGGEEEEEEETTSTTEEEEEEPP-SS-TTS-EEEEEE--